Protein 2HH6 (pdb70)

Organism: Halalkalibacterium halodurans (strain ATCC BAA-125 / DSM 18197 / FERM 7344 / JCM 9153 / C-125) (NCBI:txid272558)

Foldseek 3Di:
DVVVVVVVVVLVVLVVVLVLLVPFPPQSVVVLVVVVVCVDQQDADDSVVVSVLSVVSSVQRVVCSVVVHHPCVRCPPPNVVSVCVSPPGDGVVVVVVVVCVVVPPD

Solvent-accessible surface area: 7828 Å² total

Nearest PDB structures (foldseek):
  2hh6-assembly1_A-2  TM=1.010E+00  e=3.503E-15  Halalkalibacterium halodurans
  2o3l-assembly2_B  TM=8.967E-01  e=8.763E-04  Bacillus cereus ATCC 10987
  2o4t-assembly1_A-2  TM=7.782E-01  e=5.033E-04  Halalkalibacterium halodurans

Radius of gyration: 16.72 Å; Cα contacts (8 Å, |Δi|>4): 58; chains: 1; bounding box: 20×38×53 Å

Secondary structure (DSSP, 8-state):
-TTT--HHHHHHHHHH--HHHHHS-HHHHHHHHHHHH---TTSB-SHHHHHHHHHHHHHHHHHHHHTT--HHHHH-S-HHHHHHH---S-B--HHHHHHHHHHTT-

B-factor: mean 34.87, std 9.1, range [16.04, 70.38]

InterPro domains:
  IPR008316 Uncharacterised conserved protein UCP029876 [PF06304] (10-109)
  IPR008316 Uncharacterised conserved protein UCP029876 [PIRSF029876] (3-111)

CATH classification: 1.10.1900.10

Sequence (106 aa):
SFIEKIGSLNNDKREWWKAEARAKALPKEYHHAYKKAIQKYWTSSGGPTDWQDTKRIFGGILDLFEEGAAEGKKVTDLTGEDVAAFCDELKDTKTWDKYRTKLNDSIGRD

Structure (mmCIF, N/CA/C/O backbone):
data_2HH6
#
_ent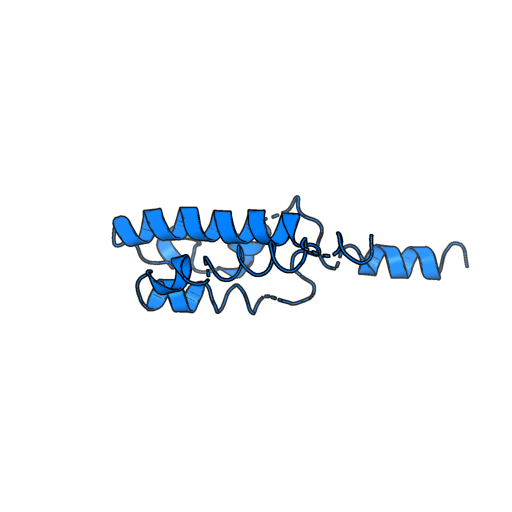ry.id   2HH6
#
_cell.length_a   93.540
_cell.length_b   93.540
_cell.length_c   115.320
_cell.angle_alpha   90.000
_cell.angle_beta   90.000
_cell.angle_gamma   120.000
#
_symmetry.space_group_name_H-M   'P 65 2 2'
#
loop_
_entity.id
_entity.type
_entity.pdbx_description
1 polymer 'BH3980 protein'
2 water water
#
loop_
_atom_site.group_PDB
_atom_site.id
_atom_site.type_symbol
_atom_site.label_atom_id
_atom_site.label_alt_id
_atom_site.label_comp_id
_atom_site.label_asym_id
_atom_site.label_entity_id
_atom_site.label_seq_id
_atom_site.pdbx_PDB_ins_code
_atom_site.Cartn_x
_atom_site.Cartn_y
_atom_site.Cartn_z
_atom_site.occupancy
_atom_site.B_iso_or_equiv
_atom_site.auth_seq_id
_atom_site.auth_comp_id
_atom_site.auth_asym_id
_atom_site.auth_atom_id
_atom_site.pdbx_PDB_model_num
ATOM 9 N N . SER A 1 3 ? 26.673 8.125 22.465 1.00 37.84 2 SER A N 1
ATOM 10 C CA . SER A 1 3 ? 26.609 9.409 21.762 1.00 38.27 2 SER A CA 1
ATOM 11 C C . SER A 1 3 ? 27.799 9.596 20.823 1.00 34.64 2 SER A C 1
ATOM 12 O O . SER A 1 3 ? 27.657 10.220 19.781 1.00 33.96 2 SER A O 1
ATOM 15 N N . PHE A 1 4 ? 28.965 9.073 21.203 1.00 30.77 3 PHE A N 1
ATOM 16 C CA . PHE A 1 4 ? 30.158 9.146 20.350 1.00 29.14 3 PHE A CA 1
ATOM 17 C C . PHE A 1 4 ? 29.875 8.557 18.960 1.00 25.73 3 PHE A C 1
ATOM 18 O O . PHE A 1 4 ? 30.150 9.177 17.940 1.00 28.28 3 PHE A O 1
ATOM 26 N N . ILE A 1 5 ? 29.296 7.364 18.953 1.00 23.64 4 ILE A N 1
ATOM 27 C CA . ILE A 1 5 ? 28.908 6.669 17.733 1.00 24.89 4 ILE A CA 1
ATOM 28 C C . ILE A 1 5 ? 27.699 7.316 17.078 1.00 24.18 4 ILE A C 1
ATOM 29 O O . ILE A 1 5 ? 27.683 7.507 15.875 1.00 22.06 4 ILE A O 1
ATOM 34 N N . GLU A 1 6 ? 26.688 7.665 17.861 1.00 25.67 5 GLU A N 1
ATOM 35 C CA . GLU A 1 6 ? 25.485 8.286 17.305 1.00 27.67 5 GLU A CA 1
ATOM 36 C C . GLU A 1 6 ? 25.811 9.595 16.584 1.00 27.81 5 GLU A C 1
ATOM 37 O O . GLU A 1 6 ? 25.246 9.883 15.531 1.00 24.48 5 GLU A O 1
ATOM 43 N N . LYS A 1 7 ? 26.726 10.378 17.153 1.00 29.21 6 LYS A N 1
ATOM 44 C CA . LYS A 1 7 ? 27.182 11.628 16.525 1.00 29.73 6 LYS A CA 1
ATOM 45 C C . LYS A 1 7 ? 27.910 11.366 15.222 1.00 26.49 6 LYS A C 1
ATOM 46 O O . LYS A 1 7 ? 27.729 12.086 14.241 1.00 26.66 6 LYS A O 1
ATOM 58 N N . ILE A 1 9 ? 27.494 8.772 13.204 1.00 20.14 8 ILE A N 1
ATOM 59 C CA . ILE A 1 9 ? 26.470 8.321 12.258 1.00 21.76 8 ILE A CA 1
ATOM 60 C C . ILE A 1 9 ? 25.608 9.487 11.776 1.00 21.92 8 ILE A C 1
ATOM 61 O O . ILE A 1 9 ? 25.251 9.564 10.611 1.00 25.20 8 ILE A O 1
ATOM 66 N N . GLY A 1 10 ? 25.260 10.388 12.678 1.00 24.16 9 GLY A N 1
ATOM 67 C CA . GLY A 1 10 ? 24.529 11.590 12.304 1.00 24.44 9 GLY A CA 1
ATOM 68 C C . GLY A 1 10 ? 25.313 12.394 11.290 1.00 25.43 9 GLY A C 1
ATOM 69 O O . GLY A 1 10 ? 24.755 12.896 10.326 1.00 27.78 9 GLY A O 1
ATOM 70 N N . SER A 1 11 ? 26.619 12.505 11.496 1.00 26.01 10 SER A N 1
ATOM 71 C CA . SER A 1 11 ? 27.488 13.177 10.541 1.00 27.44 10 SER A CA 1
ATOM 72 C C . SER A 1 11 ? 27.554 12.463 9.171 1.00 26.77 10 SER A C 1
ATOM 73 O O . SER A 1 11 ? 27.494 13.104 8.116 1.00 27.78 10 SER A O 1
ATOM 76 N N . LEU A 1 12 ? 27.682 11.143 9.174 1.00 26.75 11 LEU A N 1
ATOM 77 C CA . LEU A 1 12 ? 27.597 10.380 7.931 1.00 26.63 11 LEU A CA 1
ATOM 78 C C . LEU A 1 12 ? 26.304 10.691 7.184 1.00 27.21 11 LEU A C 1
ATOM 79 O O . LEU A 1 12 ? 26.328 10.982 5.988 1.00 28.38 11 LEU A O 1
ATOM 84 N N . ASN A 1 13 ? 25.187 10.653 7.897 1.00 27.97 12 ASN A N 1
ATOM 85 C CA A ASN A 1 13 ? 23.875 10.929 7.307 0.50 29.17 12 ASN A CA 1
ATOM 86 C CA B ASN A 1 13 ? 23.881 10.934 7.298 0.50 29.79 12 ASN A CA 1
ATOM 87 C C . ASN A 1 13 ? 23.758 12.351 6.784 1.00 30.11 12 ASN A C 1
ATOM 88 O O . ASN A 1 13 ? 23.196 12.579 5.734 1.00 30.33 12 ASN A O 1
ATOM 97 N N . ASP A 1 14 ? 24.275 13.305 7.542 1.00 31.27 13 ASP A N 1
ATOM 98 C CA . ASP A 1 14 ? 24.210 14.695 7.132 1.00 29.74 13 ASP A CA 1
ATOM 99 C C . ASP A 1 14 ? 25.016 14.910 5.875 1.00 28.03 13 ASP A C 1
ATOM 100 O O . ASP A 1 14 ? 24.571 15.584 4.979 1.00 28.07 13 ASP A O 1
ATOM 105 N N . LYS A 1 15 ? 26.210 14.326 5.816 1.00 29.36 14 LYS A N 1
ATOM 106 C CA . LYS A 1 15 ? 27.102 14.509 4.690 1.00 30.05 14 LYS A CA 1
ATOM 107 C C . LYS A 1 15 ? 26.561 13.834 3.441 1.00 30.55 14 LYS A C 1
ATOM 108 O O . LYS A 1 15 ? 26.791 14.303 2.337 1.00 29.72 14 LYS A O 1
ATOM 113 N N . ARG A 1 16 ? 25.816 12.751 3.628 1.00 30.09 15 ARG A N 1
ATOM 114 C CA . ARG A 1 16 ? 25.173 12.054 2.533 1.00 34.40 15 ARG A CA 1
ATOM 115 C C . ARG A 1 16 ? 24.041 12.908 1.944 1.00 32.74 15 ARG A C 1
ATOM 116 O O . ARG A 1 16 ? 23.894 13.023 0.724 1.00 32.37 15 ARG A O 1
ATOM 124 N N . GLU A 1 17 ? 23.256 13.529 2.812 1.00 31.62 16 GLU A N 1
ATOM 125 C CA . GLU A 1 17 ? 22.197 14.440 2.372 1.00 33.01 16 GLU A CA 1
ATOM 126 C C . GLU A 1 17 ? 22.774 15.653 1.643 1.00 30.91 16 GLU A C 1
ATOM 127 O O . GLU A 1 17 ? 22.241 16.062 0.618 1.00 31.95 16 GLU A O 1
ATOM 133 N N . TRP A 1 18 ? 23.860 16.210 2.170 1.00 30.63 17 TRP A N 1
ATOM 134 C CA A TRP A 1 18 ? 24.616 17.297 1.535 0.50 30.96 17 TRP A CA 1
ATOM 135 C CA B TRP A 1 18 ? 24.517 17.320 1.501 0.50 30.79 17 TRP A CA 1
ATOM 136 C C . TRP A 1 18 ? 25.051 16.920 0.124 1.00 30.46 17 TRP A C 1
ATOM 137 O O . TRP A 1 18 ? 24.870 17.667 -0.812 1.00 29.87 17 TRP A O 1
ATOM 158 N N . LYS A 1 19 ? 25.682 15.750 -0.001 1.00 29.42 18 LYS A N 1
ATOM 159 C CA . LYS A 1 19 ? 26.131 15.232 -1.296 1.00 29.14 18 LYS A CA 1
ATOM 160 C C . LYS A 1 19 ? 24.996 15.180 -2.325 1.00 29.62 18 LYS A C 1
ATOM 161 O O . LYS A 1 19 ? 25.149 15.597 -3.489 1.00 31.02 18 LYS A O 1
ATOM 167 N N . ALA A 1 20 ? 23.856 14.666 -1.897 1.00 29.31 19 ALA A N 1
ATOM 168 C CA . ALA A 1 20 ? 22.692 14.563 -2.741 1.00 28.87 19 ALA A CA 1
ATOM 169 C C . ALA A 1 20 ? 22.192 15.946 -3.155 1.00 30.31 19 ALA A C 1
ATOM 170 O O . ALA A 1 20 ? 21.756 16.128 -4.274 1.00 30.10 19 ALA A O 1
ATOM 180 N N . GLU A 1 22 ? 24.065 18.677 -3.314 1.00 30.06 21 GLU A N 1
ATOM 181 C CA . GLU A 1 22 ? 25.053 19.164 -4.249 1.00 28.76 21 GLU A CA 1
ATOM 182 C C . GLU A 1 22 ? 24.797 18.637 -5.664 1.00 30.37 21 GLU A C 1
ATOM 183 O O . GLU A 1 22 ? 25.004 19.363 -6.637 1.00 31.04 21 GLU A O 1
ATOM 189 N N . ALA 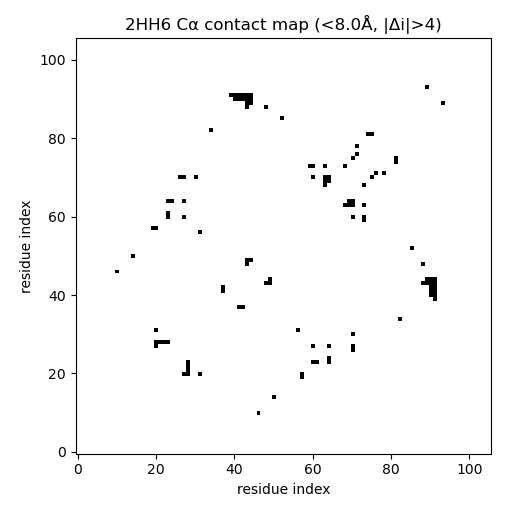A 1 23 ? 24.339 17.389 -5.766 1.00 29.72 22 ALA A N 1
ATOM 190 C CA . ALA A 1 23 ? 24.058 16.762 -7.041 1.00 30.18 22 ALA A CA 1
ATOM 191 C C . ALA A 1 23 ? 22.822 17.378 -7.671 1.00 27.91 22 ALA A C 1
ATOM 192 O O . ALA A 1 23 ? 22.795 17.599 -8.854 1.00 27.41 22 ALA A O 1
ATOM 194 N N . ARG A 1 24 ? 21.794 17.649 -6.874 1.00 28.32 23 ARG A N 1
ATOM 195 C CA . ARG A 1 24 ? 20.611 18.341 -7.381 1.00 27.22 23 ARG A CA 1
ATOM 196 C C . ARG A 1 24 ? 20.965 19.675 -8.026 1.00 27.19 23 ARG A C 1
ATOM 197 O O . ARG A 1 24 ? 20.424 20.032 -9.066 1.00 28.99 23 ARG A O 1
ATOM 205 N N . ALA A 1 25 ? 21.864 20.409 -7.390 1.00 27.34 24 ALA A N 1
ATOM 206 C CA . ALA A 1 25 ? 22.292 21.708 -7.896 1.00 26.44 24 ALA A CA 1
ATOM 207 C C . ALA A 1 25 ? 23.118 21.574 -9.146 1.00 28.75 24 ALA A C 1
ATOM 208 O O . ALA A 1 25 ? 23.001 22.394 -10.046 1.00 29.24 24 ALA A O 1
ATOM 210 N N . LYS A 1 26 ? 23.973 20.545 -9.200 1.00 30.08 25 LYS A N 1
ATOM 211 C CA . LYS A 1 26 ? 24.823 20.298 -10.361 1.00 29.15 25 LYS A CA 1
ATOM 212 C C . LYS A 1 26 ? 23.996 19.889 -11.593 1.00 27.94 25 LYS A C 1
ATOM 213 O O . LYS A 1 26 ? 24.379 20.180 -12.732 1.00 25.57 25 LYS A O 1
ATOM 219 N N . ALA A 1 27 ? 22.861 19.226 -11.360 1.00 26.69 26 ALA A N 1
ATOM 220 C CA . ALA A 1 27 ? 21.976 18.828 -12.432 1.00 25.64 26 ALA A CA 1
ATOM 221 C C . ALA A 1 27 ? 21.290 20.020 -13.094 1.00 25.38 26 ALA A C 1
ATOM 222 O O . ALA A 1 27 ? 20.854 19.912 -14.222 1.00 26.54 26 ALA A O 1
ATOM 224 N N . LEU A 1 28 ? 21.219 21.151 -12.399 1.00 26.71 27 LEU A N 1
ATOM 225 C CA . LEU A 1 28 ? 20.592 22.344 -12.929 1.00 25.21 27 LEU A CA 1
ATOM 226 C C . LEU A 1 28 ? 21.424 22.974 -14.059 1.00 24.91 27 LEU A C 1
ATOM 227 O O . LEU A 1 28 ? 22.600 22.648 -14.223 1.00 26.22 27 LEU A O 1
ATOM 232 N N . PRO A 1 29 ? 20.810 23.860 -14.856 1.00 23.29 28 PRO A N 1
ATOM 233 C CA . PRO A 1 29 ? 21.641 24.561 -15.839 1.00 25.63 28 PRO A CA 1
ATOM 234 C C . PRO A 1 29 ? 22.737 25.395 -15.147 1.00 25.09 28 PRO A C 1
ATOM 235 O O . PRO A 1 29 ? 22.629 25.689 -13.969 1.00 25.29 28 PRO A O 1
ATOM 239 N N . LYS A 1 30 ? 23.760 25.772 -15.901 1.00 27.00 29 LYS A N 1
ATOM 240 C CA . LYS A 1 30 ? 24.935 26.500 -15.409 1.00 29.32 29 LYS A CA 1
ATOM 241 C C . LYS A 1 30 ? 24.586 27.696 -14.550 1.00 31.56 29 LYS A C 1
ATOM 242 O O . LYS A 1 30 ? 25.160 27.880 -13.469 1.00 32.84 29 LYS A O 1
ATOM 246 N N . GLU A 1 31 ? 23.638 28.497 -15.017 1.00 30.39 30 GLU A N 1
ATOM 247 C CA . GLU A 1 31 ? 23.308 29.758 -14.364 1.00 31.31 30 GLU A CA 1
ATOM 248 C C . GLU A 1 31 ? 22.676 29.512 -12.998 1.00 29.14 30 GLU A C 1
ATOM 249 O O . GLU A 1 31 ? 22.914 30.249 -12.061 1.00 31.65 30 GLU A O 1
ATOM 255 N N . TYR A 1 32 ? 21.859 28.470 -12.920 1.00 28.25 31 TYR A N 1
ATOM 256 C CA . TYR A 1 32 ? 21.196 28.052 -11.701 1.00 27.32 31 TYR A CA 1
ATOM 257 C C . TYR A 1 32 ? 22.190 27.452 -10.710 1.00 25.15 31 TYR A C 1
ATOM 258 O O . TYR A 1 32 ? 22.145 27.751 -9.543 1.00 27.97 31 TYR A O 1
ATOM 267 N N . HIS A 1 33 ? 23.075 26.589 -11.198 1.00 27.66 32 HIS A N 1
ATOM 268 C CA . HIS A 1 33 ? 24.137 26.028 -10.379 1.00 27.43 32 HIS A CA 1
ATOM 269 C C . HIS A 1 33 ? 25.051 27.126 -9.833 1.00 27.29 32 HIS A C 1
ATOM 270 O O . HIS A 1 33 ? 25.440 27.095 -8.681 1.00 28.56 32 HIS A O 1
ATOM 277 N N . HIS A 1 34 ? 25.382 28.090 -10.671 1.00 29.39 33 HIS A N 1
ATOM 278 C CA . HIS A 1 34 ? 26.196 29.223 -10.263 1.00 28.72 33 HIS A CA 1
ATOM 279 C C . HIS A 1 34 ? 25.451 30.037 -9.214 1.00 26.45 33 HIS A C 1
ATOM 280 O O . HIS A 1 34 ? 26.003 30.372 -8.177 1.00 31.55 33 HIS A O 1
ATOM 287 N N . ALA A 1 35 ? 24.178 30.311 -9.445 1.00 27.90 34 ALA A N 1
ATOM 288 C CA . ALA A 1 35 ? 23.390 31.057 -8.477 1.00 27.45 34 ALA A CA 1
ATOM 289 C C . ALA A 1 35 ? 23.309 30.357 -7.109 1.00 28.64 34 ALA A C 1
ATOM 290 O O . ALA A 1 35 ? 23.390 31.006 -6.067 1.00 28.55 34 ALA A O 1
ATOM 292 N N . TYR A 1 36 ? 23.179 29.034 -7.119 1.00 27.01 35 TYR A N 1
ATOM 293 C CA . TYR A 1 36 ? 23.086 28.247 -5.900 1.00 27.24 35 TYR A CA 1
ATOM 294 C C . TYR A 1 36 ? 24.390 28.353 -5.091 1.00 28.33 35 TYR A C 1
ATOM 295 O O . TYR A 1 36 ? 24.376 28.564 -3.890 1.00 28.52 35 TYR A O 1
ATOM 304 N N . LYS A 1 37 ? 25.505 28.210 -5.788 1.00 28.10 36 LYS A N 1
ATOM 305 C CA A LYS A 1 37 ? 26.819 28.358 -5.178 0.50 29.74 36 LYS A CA 1
ATOM 306 C CA B LYS A 1 37 ? 26.826 28.365 -5.187 0.50 29.02 36 LYS A CA 1
ATOM 307 C C . LYS A 1 37 ? 27.026 29.781 -4.643 1.00 29.76 36 LYS A C 1
ATOM 308 O O . LYS A 1 37 ? 27.602 29.960 -3.590 1.00 31.05 36 LYS A O 1
ATOM 315 N N . ALA A 1 38 ? 26.527 30.787 -5.361 1.00 30.20 37 ALA A N 1
ATOM 316 C CA . ALA A 1 38 ? 26.624 32.174 -4.893 1.00 29.32 37 ALA A CA 1
ATOM 317 C C . ALA A 1 38 ? 25.813 32.380 -3.606 1.00 28.84 37 ALA A C 1
ATOM 318 O O . ALA A 1 38 ? 26.263 33.048 -2.682 1.00 27.20 37 ALA A O 1
ATOM 320 N N . ILE A 1 39 ? 24.617 31.803 -3.562 1.00 27.40 38 ILE A N 1
ATOM 321 C CA . ILE A 1 39 ? 23.773 31.866 -2.381 1.00 26.72 38 ILE A CA 1
ATOM 322 C C . ILE A 1 39 ? 24.401 31.098 -1.210 1.00 27.94 38 ILE A C 1
ATOM 323 O O . ILE A 1 39 ? 24.269 31.517 -0.080 1.00 27.39 38 ILE A O 1
ATOM 328 N N . GLN A 1 40 ? 25.056 29.969 -1.479 1.00 29.51 39 GLN A N 1
ATOM 329 C CA . GLN A 1 40 ? 25.760 29.227 -0.443 1.00 31.35 39 GLN A CA 1
ATOM 330 C C . GLN A 1 40 ? 26.808 30.119 0.202 1.00 32.11 39 GLN A C 1
ATOM 331 O O . GLN A 1 40 ? 26.859 30.227 1.401 1.00 31.14 39 GLN A O 1
ATOM 337 N N . LYS A 1 41 ? 27.635 30.778 -0.606 1.00 32.90 40 LYS A N 1
ATOM 338 C CA . LYS A 1 41 ? 28.668 31.659 -0.062 1.00 34.36 40 LYS A CA 1
ATOM 339 C C . LYS A 1 41 ? 28.028 32.725 0.824 1.00 30.23 40 LYS A C 1
ATOM 340 O O . LYS A 1 41 ? 28.506 32.992 1.914 1.00 29.54 40 LYS A O 1
ATOM 345 N N . TYR A 1 42 ? 26.932 33.307 0.353 1.00 28.66 41 TYR A N 1
ATOM 346 C CA . TYR A 1 42 ? 26.224 34.346 1.089 1.00 28.28 41 TYR A CA 1
ATOM 347 C C . TYR A 1 42 ? 25.701 33.812 2.421 1.00 28.48 41 TYR A C 1
ATOM 348 O O . TYR A 1 42 ? 25.860 34.449 3.436 1.00 29.57 41 TYR A O 1
ATOM 365 N N . TRP A 1 44 ? 26.927 31.222 4.027 1.00 38.67 43 TRP A N 1
ATOM 366 C CA . TRP A 1 44 ? 28.001 30.740 4.918 1.00 42.74 43 TRP A CA 1
ATOM 367 C C . TRP A 1 44 ? 28.631 31.924 5.622 1.00 44.64 43 TRP A C 1
ATOM 368 O O . TRP A 1 44 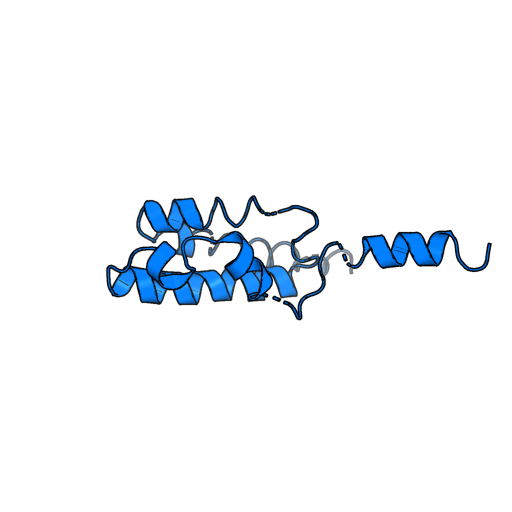? 29.830 31.961 5.878 1.00 49.73 43 TRP A O 1
ATOM 379 N N . THR A 1 45 ? 27.806 32.905 5.927 1.00 43.07 44 THR A N 1
ATOM 380 C CA . THR A 1 45 ? 28.221 34.042 6.679 1.00 41.75 44 THR A CA 1
ATOM 381 C C . THR A 1 45 ? 27.277 34.091 7.867 1.00 43.44 44 THR A C 1
ATOM 382 O O . THR A 1 45 ? 26.553 33.129 8.166 1.00 44.72 44 THR A O 1
ATOM 386 N N . SER A 1 46 ? 27.257 35.230 8.529 1.00 44.62 45 SER A N 1
ATOM 387 C CA A SER A 1 46 ? 26.496 35.335 9.755 0.50 44.88 45 SER A CA 1
ATOM 388 C CA B SER A 1 46 ? 26.496 35.401 9.748 0.50 44.96 45 SER A CA 1
ATOM 389 C C . SER A 1 46 ? 25.002 35.531 9.485 1.00 44.24 45 SER A C 1
ATOM 390 O O . SER A 1 46 ? 24.179 35.367 10.386 1.00 46.77 45 SER A O 1
ATOM 395 N N . GLY A 1 47 ? 24.653 35.851 8.251 1.00 42.47 46 GLY A N 1
ATOM 396 C CA . GLY A 1 47 ? 23.252 35.923 7.862 1.00 41.75 46 GLY A CA 1
ATOM 397 C C . GLY A 1 47 ? 22.631 34.564 7.570 1.00 39.49 46 GLY A C 1
ATOM 398 O O . GLY A 1 47 ? 21.451 34.496 7.215 1.00 38.42 46 GLY A O 1
ATOM 399 N N . GLY A 1 48 ? 23.411 33.490 7.748 1.00 37.96 47 GLY A N 1
ATOM 400 C CA . GLY A 1 48 ? 22.991 32.141 7.379 1.00 35.98 47 GLY A CA 1
ATOM 401 C C . GLY A 1 48 ? 22.493 31.278 8.525 1.00 34.09 47 GLY A C 1
ATOM 402 O O . GLY A 1 48 ? 22.581 31.672 9.676 1.00 34.90 47 GLY A O 1
ATOM 403 N N . PRO A 1 49 ? 21.941 30.092 8.202 1.00 32.10 48 PRO A N 1
ATOM 404 C CA . PRO A 1 49 ? 21.403 29.171 9.200 1.00 30.92 48 PRO A CA 1
ATOM 405 C C . PRO A 1 49 ? 22.465 28.537 10.089 1.00 31.55 48 PRO A C 1
ATOM 406 O O . PRO A 1 49 ? 23.638 28.543 9.756 1.00 31.11 48 PRO A O 1
ATOM 410 N N . THR A 1 50 ? 22.047 28.020 11.239 1.00 33.51 49 THR A N 1
ATOM 411 C CA . THR A 1 50 ? 22.998 27.694 12.294 1.00 33.84 49 THR A CA 1
ATOM 412 C C . THR A 1 50 ? 23.080 26.214 12.599 1.00 33.41 49 THR A C 1
ATOM 413 O O . THR A 1 50 ? 23.917 25.801 13.381 1.00 33.57 49 THR A O 1
ATOM 417 N N . ASP A 1 51 ? 22.218 25.406 11.995 1.00 34.54 50 ASP A N 1
ATOM 418 C CA . ASP A 1 51 ? 22.295 23.973 12.214 1.00 33.66 50 ASP A CA 1
ATOM 419 C C . ASP A 1 51 ? 21.927 23.244 10.936 1.00 33.18 50 ASP A C 1
ATOM 420 O O . ASP A 1 51 ? 21.507 23.861 9.973 1.00 34.79 50 ASP A O 1
ATOM 425 N N . TRP A 1 52 ? 22.140 21.941 10.920 1.00 31.41 51 TRP A N 1
ATOM 426 C CA . TRP A 1 52 ? 21.918 21.161 9.736 1.00 33.81 51 TRP A CA 1
ATOM 427 C C . TRP A 1 52 ? 20.440 21.101 9.344 1.00 33.86 51 TRP A C 1
ATOM 428 O O . TRP A 1 52 ? 20.111 21.174 8.164 1.00 32.14 51 TRP A O 1
ATOM 439 N N . GLN A 1 53 ? 19.563 20.964 10.334 1.00 32.73 52 GLN A N 1
ATOM 440 C CA . GLN A 1 53 ? 18.127 20.901 10.105 1.00 32.65 52 GLN A CA 1
ATOM 441 C C . GLN A 1 53 ? 17.646 22.110 9.306 1.00 29.75 52 GLN A C 1
ATOM 442 O O . GLN A 1 53 ? 16.883 21.974 8.363 1.00 32.74 52 GLN A O 1
ATOM 448 N N . ASP A 1 54 ? 18.099 23.300 9.679 1.00 29.94 53 ASP A N 1
ATOM 449 C CA . ASP A 1 54 ? 17.649 24.519 9.033 1.00 28.42 53 ASP A CA 1
ATOM 450 C C . ASP A 1 54 ? 18.327 24.721 7.689 1.00 28.16 53 ASP A C 1
ATOM 451 O O . ASP A 1 54 ? 17.718 25.219 6.771 1.00 31.16 53 ASP A O 1
ATOM 456 N N . THR A 1 55 ? 19.608 24.389 7.603 1.00 28.55 54 THR A N 1
ATOM 457 C CA . THR A 1 55 ? 20.337 24.379 6.336 1.00 26.97 54 THR A CA 1
ATOM 458 C C . THR A 1 55 ? 19.662 23.475 5.302 1.00 28.35 54 THR A C 1
ATOM 459 O O . THR A 1 55 ? 19.454 23.865 4.151 1.00 30.04 54 THR A O 1
ATOM 463 N N . LYS A 1 56 ? 19.312 22.267 5.721 1.00 27.41 55 LYS A N 1
ATOM 464 C CA . LYS A 1 56 ? 18.592 21.314 4.878 1.00 29.50 55 LYS A CA 1
ATOM 465 C C . LYS A 1 56 ? 17.263 21.887 4.392 1.00 30.66 55 LYS A C 1
ATOM 466 O O . LYS A 1 56 ? 16.934 21.789 3.216 1.00 29.28 55 LYS A O 1
ATOM 472 N N . ARG A 1 57 ? 16.497 22.485 5.298 1.00 31.38 56 ARG A N 1
ATOM 473 C CA . ARG A 1 57 ? 15.196 23.059 4.939 1.00 33.71 56 ARG A CA 1
ATOM 474 C C . ARG A 1 57 ? 15.326 24.210 3.932 1.00 30.56 56 ARG A C 1
ATOM 475 O O . ARG A 1 57 ? 14.580 24.298 2.970 1.00 29.52 56 ARG A O 1
ATOM 483 N N . ILE A 1 58 ? 16.292 25.080 4.170 1.00 30.77 57 ILE A N 1
ATOM 484 C CA . ILE A 1 58 ? 16.472 26.309 3.389 1.00 28.94 57 ILE A CA 1
ATOM 485 C C . ILE A 1 58 ? 16.979 26.010 1.985 1.00 29.66 57 ILE A C 1
ATOM 486 O O . ILE A 1 58 ? 16.411 26.478 1.003 1.00 30.46 57 ILE A O 1
ATOM 491 N N . PHE A 1 59 ? 18.044 25.227 1.901 1.00 29.77 58 PHE A N 1
ATOM 492 C CA . PHE A 1 59 ? 18.643 24.877 0.623 1.00 29.92 58 PHE A CA 1
ATOM 493 C C . PHE A 1 59 ? 17.813 23.881 -0.170 1.00 30.56 58 PHE A C 1
ATOM 494 O O . PHE A 1 59 ? 17.721 23.998 -1.382 1.00 33.81 58 PHE A O 1
ATOM 502 N N . GLY A 1 60 ? 17.163 22.942 0.506 1.00 28.09 59 GLY A N 1
ATOM 503 C CA . GLY A 1 60 ? 16.176 22.095 -0.144 1.00 27.82 59 GLY A CA 1
ATOM 504 C C . GLY A 1 60 ? 15.030 22.889 -0.760 1.00 27.15 59 GLY A C 1
ATOM 505 O O . GLY A 1 60 ? 14.562 22.578 -1.843 1.00 27.65 59 GLY A O 1
ATOM 506 N N . GLY A 1 61 ? 14.555 23.917 -0.065 1.00 29.10 60 GLY A N 1
ATOM 507 C CA . GLY A 1 61 ? 13.567 24.821 -0.650 1.00 27.32 60 GLY A CA 1
ATOM 508 C C . GLY A 1 61 ? 14.092 25.599 -1.852 1.00 26.79 60 GLY A C 1
ATOM 509 O O . GLY A 1 61 ? 13.405 25.770 -2.852 1.00 29.54 60 GLY A O 1
ATOM 510 N N . ILE A 1 62 ? 15.310 26.104 -1.760 1.00 26.16 61 ILE A N 1
ATOM 511 C CA . ILE A 1 62 ? 15.914 26.762 -2.909 1.00 26.63 61 ILE A CA 1
ATOM 512 C C . ILE A 1 62 ? 15.974 25.789 -4.091 1.00 27.90 61 ILE A C 1
ATOM 513 O O . ILE A 1 62 ? 15.664 26.148 -5.225 1.00 28.92 61 ILE A O 1
ATOM 518 N N . LEU A 1 63 ? 16.336 24.545 -3.824 1.00 29.47 62 LEU A N 1
ATOM 519 C CA . LEU A 1 63 ? 16.434 23.564 -4.885 1.00 29.10 62 LEU A CA 1
ATOM 520 C C . LEU A 1 63 ? 15.061 23.282 -5.513 1.00 28.65 62 LEU A C 1
ATOM 521 O O . LEU A 1 63 ? 14.959 23.213 -6.715 1.00 28.05 62 LEU A O 1
ATOM 526 N N . ASP A 1 64 ? 14.019 23.132 -4.702 1.00 27.47 63 ASP A N 1
ATOM 527 C CA . ASP A 1 64 ? 12.674 22.913 -5.213 1.00 27.66 63 ASP A CA 1
ATOM 528 C C . ASP A 1 64 ? 12.261 24.047 -6.163 1.00 28.89 63 ASP A C 1
ATOM 529 O O . ASP A 1 64 ? 11.749 23.802 -7.246 1.00 30.85 63 ASP A O 1
ATOM 534 N N . LEU A 1 65 ? 12.483 25.280 -5.736 1.00 27.48 64 LEU A N 1
ATOM 535 C CA . LEU A 1 65 ? 12.167 26.448 -6.540 1.00 27.03 64 LEU A CA 1
ATOM 536 C C . LEU A 1 65 ? 12.968 26.458 -7.837 1.00 28.49 64 LEU A C 1
ATOM 537 O O . LEU A 1 65 ? 12.417 26.675 -8.908 1.00 30.76 64 LEU A O 1
ATOM 542 N N . PHE A 1 66 ? 14.271 26.205 -7.729 1.00 29.00 65 PHE A N 1
ATOM 543 C CA . PHE A 1 66 ? 15.159 26.231 -8.874 1.00 25.74 65 PHE A CA 1
ATOM 544 C C . PHE A 1 66 ? 14.805 25.145 -9.898 1.00 27.82 65 PHE A C 1
ATOM 545 O O . PHE A 1 66 ? 14.867 25.388 -11.082 1.00 27.91 65 PHE A O 1
ATOM 553 N N . GLU A 1 67 ? 14.398 23.967 -9.434 1.00 30.24 66 GLU A N 1
ATOM 554 C CA . GLU A 1 67 ? 14.036 22.862 -10.318 1.00 28.99 66 GLU A CA 1
ATOM 555 C C . GLU A 1 67 ? 12.770 23.182 -11.104 1.00 32.10 66 GLU A C 1
ATOM 556 O O . GLU A 1 67 ? 12.691 22.915 -12.279 1.00 35.52 66 GLU A O 1
ATOM 562 N N . GLU A 1 68 ? 11.802 23.801 -10.464 1.00 32.31 67 GLU A N 1
ATOM 563 C CA . GLU A 1 68 ? 10.621 24.232 -11.159 1.00 34.05 67 GLU A CA 1
ATOM 564 C C . GLU A 1 68 ? 10.946 25.305 -12.206 1.00 33.35 67 GLU A C 1
ATOM 565 O O . GLU A 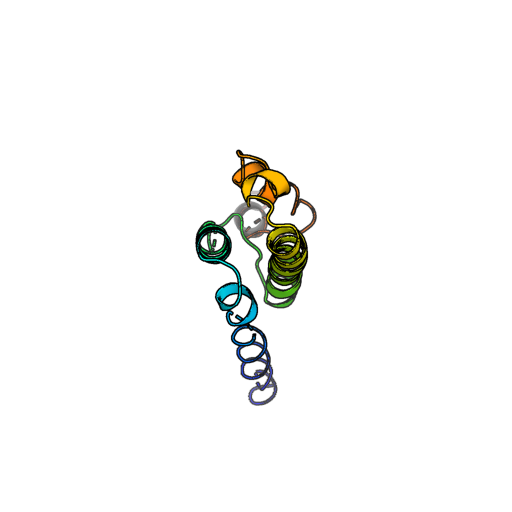1 68 ? 10.527 25.196 -13.342 1.00 33.80 67 GLU A O 1
ATOM 571 N N . GLY A 1 69 ? 11.731 26.302 -11.829 1.00 30.21 68 GLY A N 1
ATOM 572 C CA . GLY A 1 69 ? 12.104 27.371 -12.739 1.00 30.33 68 GLY A CA 1
ATOM 573 C C . GLY A 1 69 ? 12.945 26.936 -13.922 1.00 31.03 68 GLY A C 1
ATOM 574 O O . GLY A 1 69 ? 12.692 27.348 -15.047 1.00 33.99 68 GLY A O 1
ATOM 575 N N . ALA A 1 70 ? 13.946 26.103 -13.675 1.00 32.10 69 ALA A N 1
ATOM 576 C CA . ALA A 1 70 ? 14.774 25.549 -14.740 1.00 31.05 69 ALA A CA 1
ATOM 577 C C . ALA A 1 70 ? 13.974 24.714 -15.730 1.00 32.71 69 ALA A C 1
ATOM 578 O O . ALA A 1 70 ? 14.274 24.703 -16.918 1.00 34.43 69 ALA A O 1
ATOM 580 N N . ALA A 1 71 ? 12.974 24.011 -15.227 1.00 35.73 70 ALA A N 1
ATOM 581 C CA . ALA A 1 71 ? 12.087 23.206 -16.041 1.00 34.77 70 ALA A CA 1
ATOM 582 C C . ALA A 1 71 ? 11.209 24.065 -16.946 1.00 38.17 70 ALA A C 1
ATOM 583 O O . ALA A 1 71 ? 10.817 23.625 -18.030 1.00 40.42 70 ALA A O 1
ATOM 585 N N . GLU A 1 72 ? 10.919 25.292 -16.525 1.00 37.81 71 GLU A N 1
ATOM 586 C CA . GLU A 1 72 ? 10.172 26.224 -17.357 1.00 36.16 71 GLU A CA 1
ATOM 587 C C . GLU A 1 72 ? 11.046 27.152 -18.187 1.00 37.00 71 GLU A C 1
ATOM 588 O O . GLU A 1 72 ? 10.533 28.043 -18.857 1.00 41.70 71 GLU A O 1
ATOM 594 N N . GLY A 1 73 ? 12.352 26.944 -18.156 1.00 36.19 72 GLY A N 1
ATOM 595 C CA . GLY A 1 73 ? 13.275 27.775 -18.899 1.00 35.31 72 GLY A CA 1
ATOM 596 C C . GLY A 1 73 ? 13.326 29.198 -18.398 1.00 34.12 72 GLY A C 1
ATOM 597 O O . GLY A 1 73 ? 13.733 30.097 -19.139 1.00 36.96 72 GLY A O 1
ATOM 598 N N . LYS A 1 74 ? 12.904 29.407 -17.150 1.00 31.53 73 LYS A N 1
ATOM 599 C CA . LYS A 1 74 ? 12.898 30.719 -16.544 1.00 31.31 73 LYS A CA 1
ATOM 600 C C . LYS A 1 74 ? 14.329 31.080 -16.193 1.00 31.32 73 LYS A C 1
ATOM 601 O O . LYS A 1 74 ? 15.166 30.203 -15.969 1.00 30.94 73 LYS A O 1
ATOM 607 N N . LYS A 1 75 ? 14.607 32.373 -16.135 1.00 29.73 74 LYS A N 1
ATOM 608 C CA . LYS A 1 75 ? 15.848 32.847 -15.543 1.00 31.32 74 LYS A CA 1
ATOM 609 C C . LYS A 1 75 ? 15.780 32.771 -14.021 1.00 30.09 74 LYS A C 1
ATOM 610 O O . LYS A 1 75 ? 14.710 32.902 -13.435 1.00 29.84 74 LYS A O 1
ATOM 616 N N . VAL A 1 76 ? 16.937 32.592 -13.387 1.00 30.67 75 VAL A N 1
ATOM 617 C CA . VAL A 1 76 ? 17.039 32.582 -11.940 1.00 29.42 75 VAL A CA 1
ATOM 618 C C . VAL A 1 76 ? 16.410 33.824 -11.333 1.00 29.34 75 VAL A C 1
ATOM 619 O O . VAL A 1 76 ? 15.637 33.737 -10.379 1.00 29.57 75 VAL A O 1
ATOM 623 N N . THR A 1 77 ? 16.730 34.979 -11.896 1.00 27.62 76 THR A N 1
ATOM 624 C CA . THR A 1 77 ? 16.262 36.236 -11.349 1.00 28.93 76 THR A CA 1
ATOM 625 C C . THR A 1 77 ? 14.788 36.495 -11.644 1.00 29.80 76 THR A C 1
ATOM 626 O O . THR A 1 77 ? 14.202 37.386 -11.045 1.00 30.24 76 THR A O 1
ATOM 630 N N . ASP A 1 78 ? 14.184 35.720 -12.547 1.00 28.62 77 ASP A N 1
ATOM 631 C CA . ASP A 1 78 ? 12.729 35.721 -12.674 1.00 29.27 77 ASP A CA 1
ATOM 632 C C . ASP A 1 78 ? 12.063 35.122 -11.432 1.00 29.10 77 ASP A C 1
ATOM 633 O O . ASP A 1 78 ? 10.946 35.472 -11.105 1.00 31.60 77 ASP A O 1
ATOM 638 N N . LEU A 1 79 ? 12.741 34.191 -10.772 1.00 31.46 78 LEU A N 1
ATOM 639 C CA . LEU A 1 79 ? 12.229 33.546 -9.561 1.00 31.34 78 LEU A CA 1
ATOM 640 C C . LEU A 1 79 ? 12.488 34.372 -8.315 1.00 34.08 78 LEU A C 1
ATOM 641 O O . LEU A 1 79 ? 11.593 34.590 -7.493 1.00 37.29 78 LEU A O 1
ATOM 646 N N . THR A 1 80 ? 13.735 34.809 -8.168 1.00 33.09 79 THR A N 1
ATOM 647 C CA . THR A 1 80 ? 14.197 35.419 -6.944 1.00 31.77 79 THR A CA 1
ATOM 648 C C . THR A 1 80 ? 14.067 36.923 -6.969 1.00 31.64 79 THR A C 1
ATOM 649 O O . THR A 1 80 ? 14.090 37.550 -5.917 1.00 31.20 79 THR A O 1
ATOM 653 N N . GLY A 1 81 ? 13.963 37.493 -8.167 1.00 29.91 80 GLY A N 1
ATOM 654 C CA . GLY A 1 81 ? 14.146 38.924 -8.369 1.00 28.95 80 GLY A CA 1
ATOM 655 C C . GLY A 1 81 ? 15.626 39.216 -8.541 1.00 28.75 80 GLY A C 1
ATOM 656 O O . GLY A 1 81 ? 16.470 38.392 -8.212 1.00 27.34 80 GLY A O 1
ATOM 657 N N . GLU A 1 82 ?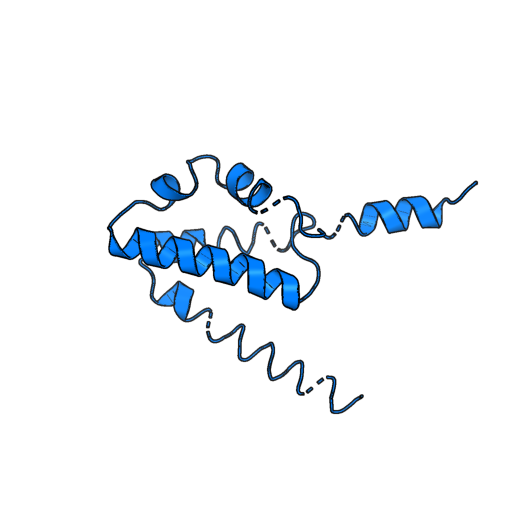 15.951 40.389 -9.062 1.00 30.05 81 GLU A N 1
ATOM 658 C CA . GLU A 1 82 ? 17.347 40.750 -9.253 1.00 32.06 81 GLU A CA 1
ATOM 659 C C . GLU A 1 82 ? 18.032 41.030 -7.932 1.00 29.77 81 GLU A C 1
ATOM 660 O O . GLU A 1 82 ? 19.226 40.812 -7.814 1.00 30.40 81 GLU A O 1
ATOM 666 N N . ASP A 1 83 ? 17.276 41.506 -6.943 1.00 29.61 82 ASP A N 1
ATOM 667 C CA . ASP A 1 83 ? 17.771 41.607 -5.585 1.00 27.58 82 ASP A CA 1
ATOM 668 C C . ASP A 1 83 ? 17.693 40.243 -4.901 1.00 26.86 82 ASP A C 1
ATOM 669 O O . ASP A 1 83 ? 16.785 39.971 -4.096 1.00 24.35 82 ASP A O 1
ATOM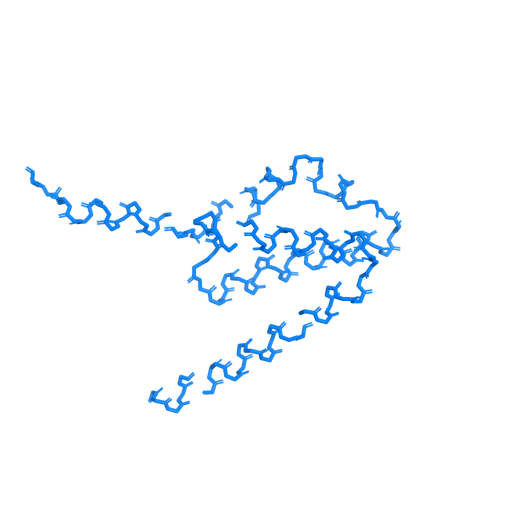 674 N N . VAL A 1 84 ? 18.677 39.403 -5.200 1.00 25.18 83 VAL A N 1
ATOM 675 C CA . VAL A 1 84 ? 18.717 38.039 -4.671 1.00 26.95 83 VAL A CA 1
ATOM 676 C C . VAL A 1 84 ? 18.894 37.993 -3.149 1.00 27.15 83 VAL A C 1
ATOM 677 O O . VAL A 1 84 ? 18.385 37.095 -2.470 1.00 28.90 83 VAL A O 1
ATOM 681 N N . ALA A 1 85 ? 19.618 38.971 -2.614 1.00 29.04 84 ALA A N 1
ATOM 682 C CA . ALA A 1 85 ? 19.833 39.079 -1.183 1.00 26.18 84 ALA A CA 1
ATOM 683 C C . ALA A 1 85 ? 18.509 39.306 -0.451 1.00 28.16 84 ALA A C 1
ATOM 684 O O . ALA A 1 85 ? 18.288 38.751 0.627 1.00 29.78 84 ALA A O 1
ATOM 686 N N . ALA A 1 86 ? 17.622 40.107 -1.040 1.00 29.53 85 ALA A N 1
ATOM 687 C CA . ALA A 1 86 ? 16.309 40.340 -0.449 1.00 29.27 85 ALA A CA 1
ATOM 688 C C . ALA A 1 86 ? 15.483 39.055 -0.437 1.00 31.08 85 ALA A C 1
ATOM 689 O O . ALA A 1 86 ? 14.750 38.798 0.511 1.00 30.36 85 ALA A O 1
ATOM 691 N N . PHE A 1 87 ? 15.605 38.251 -1.496 1.00 29.19 86 PHE A N 1
ATOM 692 C CA . PHE A 1 87 ? 14.978 36.938 -1.550 1.00 28.17 86 PHE A CA 1
ATOM 693 C C . PHE A 1 87 ? 15.475 36.063 -0.396 1.00 28.15 86 PHE A C 1
ATOM 694 O O . PHE A 1 87 ? 14.686 35.438 0.279 1.00 26.06 86 PHE A O 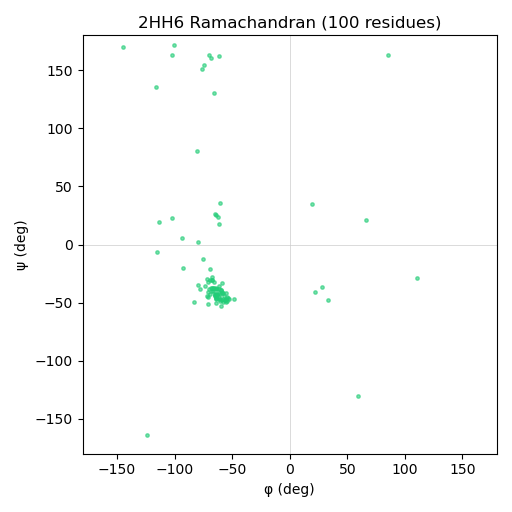1
ATOM 702 N N . CYS A 1 88 ? 16.782 36.011 -0.187 1.00 29.69 87 CYS A N 1
ATOM 703 C CA . CYS A 1 88 ? 17.341 35.218 0.912 1.00 31.99 87 CYS A CA 1
ATOM 704 C C . CYS A 1 88 ? 16.792 35.669 2.277 1.00 31.40 87 CYS A C 1
ATOM 705 O O . CYS A 1 88 ? 16.587 34.831 3.159 1.00 32.37 87 CYS A O 1
ATOM 708 N N . ASP A 1 89 ? 16.511 36.970 2.413 1.00 32.30 88 ASP A N 1
ATOM 709 C CA . ASP A 1 89 ? 15.901 37.548 3.624 1.00 34.77 88 ASP A CA 1
ATOM 710 C C . ASP A 1 89 ? 14.506 37.042 3.898 1.00 36.32 88 ASP A C 1
ATOM 711 O O . ASP A 1 89 ? 14.184 36.689 5.032 1.00 38.77 88 ASP A O 1
ATOM 716 N N . GLU A 1 90 ? 13.649 37.082 2.888 1.00 36.55 89 GLU A N 1
ATOM 717 C CA . GLU A 1 90 ? 12.303 36.536 3.034 1.00 38.77 89 GLU A CA 1
ATOM 718 C C . GLU A 1 90 ? 12.382 35.050 3.346 1.00 37.89 89 GLU A C 1
ATOM 719 O O . GLU A 1 90 ? 11.602 34.514 4.140 1.00 38.47 89 GLU A O 1
ATOM 725 N N . LEU A 1 91 ? 13.335 34.394 2.701 1.00 36.03 90 LEU A N 1
ATOM 726 C CA . LEU A 1 91 ? 13.534 32.974 2.868 1.00 36.21 90 LEU A CA 1
ATOM 727 C C . LEU A 1 91 ? 13.889 32.690 4.326 1.00 34.22 90 LEU A C 1
ATOM 728 O O . LEU A 1 91 ? 13.338 31.797 4.921 1.00 35.27 90 LEU A O 1
ATOM 741 N N . LYS A 1 93 ? 13.443 34.635 7.108 1.00 41.65 92 LYS A N 1
ATOM 742 C CA . LYS A 1 93 ? 12.857 35.551 8.092 1.00 45.62 92 LYS A CA 1
ATOM 743 C C . LYS A 1 93 ? 12.456 34.892 9.421 1.00 46.99 92 LYS A C 1
ATOM 744 O O . LYS A 1 93 ? 12.463 35.559 10.472 1.00 48.04 92 LYS A O 1
ATOM 748 N N . ASP A 1 94 ? 12.117 33.603 9.377 1.00 46.16 93 ASP A N 1
ATOM 749 C CA . ASP A 1 94 ? 11.695 32.875 10.576 1.00 46.91 93 ASP A CA 1
ATOM 750 C C . ASP A 1 94 ? 12.691 31.787 10.957 1.00 42.56 93 ASP A C 1
ATOM 751 O O . ASP A 1 94 ? 12.371 30.865 11.700 1.00 43.19 93 ASP A O 1
ATOM 756 N N . THR A 1 95 ? 13.905 31.907 10.446 1.00 39.17 94 THR A N 1
ATOM 757 C CA . THR A 1 95 ? 14.963 30.954 10.727 1.00 35.19 94 THR A CA 1
ATOM 758 C C . THR A 1 95 ? 16.062 31.684 11.484 1.00 33.84 94 THR A C 1
ATOM 759 O O . THR A 1 95 ? 16.449 32.803 11.130 1.00 33.30 94 THR A O 1
ATOM 763 N N . LYS A 1 96 ? 16.558 31.037 12.526 1.00 33.79 95 LYS A N 1
ATOM 764 C CA . LYS A 1 96 ? 17.623 31.581 13.342 1.00 34.29 95 LYS A CA 1
ATOM 765 C C . LYS A 1 96 ? 18.880 31.678 12.504 1.00 32.85 95 LYS A C 1
ATOM 766 O O . LYS A 1 96 ? 19.248 30.718 11.824 1.00 31.17 95 LYS A O 1
ATOM 771 N N . THR A 1 97 ? 19.506 32.855 12.548 1.00 31.90 96 THR A N 1
ATOM 772 C CA . THR A 1 97 ? 20.791 33.118 11.907 1.00 30.63 96 THR A CA 1
ATOM 773 C C . THR A 1 97 ? 21.900 33.104 12.943 1.00 31.49 96 THR A C 1
ATOM 774 O O . THR A 1 97 ? 21.647 33.224 14.153 1.00 33.06 96 THR A O 1
ATOM 778 N N . TRP A 1 98 ? 23.138 32.982 12.483 1.00 33.28 97 TRP A N 1
ATOM 779 C CA . TRP A 1 98 ? 24.282 33.120 13.390 1.00 33.87 97 TRP A CA 1
ATOM 780 C C . TRP A 1 98 ? 24.294 34.505 14.028 1.00 33.61 97 TRP A C 1
ATOM 781 O O . TRP A 1 98 ? 24.659 34.645 15.187 1.00 32.02 97 TRP A O 1
ATOM 800 N N . ASP A 1 100 ? 21.678 36.291 14.928 1.00 33.30 99 ASP A N 1
ATOM 801 C CA . ASP A 1 100 ? 20.743 36.112 16.042 1.00 33.73 99 ASP A CA 1
ATOM 802 C C . ASP A 1 100 ? 21.427 35.520 17.271 1.00 34.74 99 ASP A C 1
ATOM 803 O O . ASP A 1 100 ? 21.244 36.010 18.386 1.00 35.02 99 ASP A O 1
ATOM 808 N N . LYS A 1 101 ? 22.207 34.463 17.061 1.00 35.24 100 LYS A N 1
ATOM 809 C CA . LYS A 1 101 ? 22.960 33.834 18.140 1.00 34.99 100 LYS A CA 1
ATOM 810 C C . LYS A 1 101 ? 24.013 34.765 18.731 1.00 33.61 100 LYS A C 1
ATOM 811 O O . LYS A 1 101 ? 24.237 34.757 19.936 1.00 32.95 100 LYS A O 1
ATOM 817 N N . TYR A 1 102 ? 24.672 35.563 17.896 1.00 32.39 101 TYR A N 1
ATOM 818 C CA . TYR A 1 102 ? 25.705 36.469 18.410 1.00 30.79 101 TYR A CA 1
ATOM 819 C C . TYR A 1 102 ? 25.119 37.624 19.209 1.00 29.75 101 TYR A C 1
ATOM 820 O O . TYR A 1 102 ? 25.761 38.121 20.131 1.00 30.23 101 TYR A O 1
ATOM 829 N N . ARG A 1 103 ? 23.924 38.068 18.841 1.00 30.12 102 ARG A N 1
ATOM 830 C CA . ARG A 1 103 ? 23.206 39.089 19.612 1.00 32.81 102 ARG A CA 1
ATOM 831 C C . ARG A 1 103 ? 22.922 38.574 21.020 1.00 32.57 102 ARG A C 1
ATOM 832 O O . ARG A 1 103 ? 23.124 39.282 22.005 1.00 33.70 102 ARG A O 1
ATOM 840 N N . THR A 1 104 ? 22.463 37.331 21.103 1.00 31.99 103 THR A N 1
ATOM 841 C CA . THR A 1 104 ? 22.246 36.679 22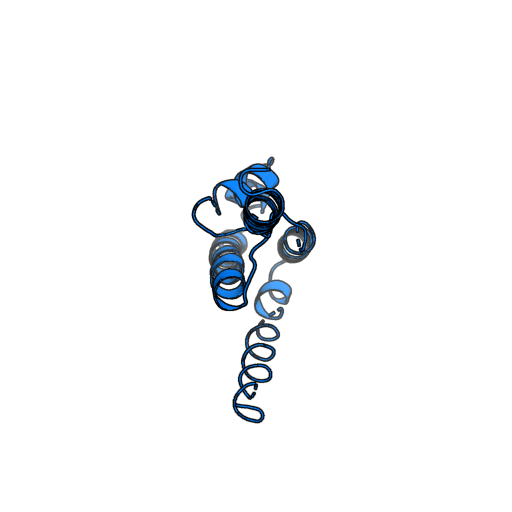.382 1.00 32.98 103 THR A CA 1
ATOM 842 C C . THR A 1 104 ? 23.543 36.569 23.174 1.00 31.55 103 THR A C 1
ATOM 843 O O . THR A 1 104 ? 23.572 36.912 24.347 1.00 32.89 103 THR A O 1
ATOM 847 N N . LYS A 1 105 ? 24.613 36.095 22.541 1.00 31.00 104 LYS A N 1
ATOM 848 C CA . LYS A 1 105 ? 25.909 35.995 23.224 1.00 30.69 104 LYS A CA 1
ATOM 849 C C . LYS A 1 105 ? 26.340 37.357 23.811 1.00 29.22 104 LYS A C 1
ATOM 850 O O . LYS A 1 105 ? 26.731 37.448 24.960 1.00 29.34 104 LYS A O 1
ATOM 854 N N . LEU A 1 106 ? 26.231 38.418 23.018 1.00 27.90 105 LEU A N 1
ATOM 855 C CA . LEU A 1 106 ? 26.603 39.758 23.466 1.00 26.95 105 LEU A CA 1
ATOM 856 C C . LEU A 1 106 ? 25.776 40.175 24.688 1.00 27.25 105 LEU A C 1
ATOM 857 O O . LEU A 1 106 ? 26.313 40.564 25.736 1.00 27.62 105 LEU A O 1
ATOM 862 N N . ASN A 1 107 ? 24.459 40.080 24.545 1.00 28.03 106 ASN A N 1
ATOM 863 C CA . ASN A 1 107 ? 23.538 40.464 25.614 1.00 27.86 106 ASN A CA 1
ATOM 864 C C . ASN A 1 107 ? 23.723 39.640 26.890 1.00 28.77 106 ASN A C 1
ATOM 865 O O . ASN A 1 107 ? 23.703 40.183 27.978 1.00 30.29 106 ASN A O 1
ATOM 870 N N . ASP A 1 108 ? 23.929 38.336 26.749 1.00 30.67 107 ASP A N 1
ATOM 871 C CA . ASP A 1 108 ? 24.175 37.470 27.905 1.00 31.92 107 ASP A CA 1
ATOM 872 C C . ASP A 1 108 ? 25.527 37.765 28.541 1.00 30.76 107 ASP A C 1
ATOM 873 O O . ASP A 1 108 ? 25.678 37.720 29.761 1.00 32.73 107 ASP A O 1
ATOM 878 N N . SER A 1 109 ? 26.517 38.057 27.716 1.00 28.53 108 SER A N 1
ATOM 879 C CA . SER A 1 109 ? 27.850 38.386 28.212 1.00 27.05 108 SER A CA 1
ATOM 880 C C . SER A 1 109 ? 27.851 39.616 29.101 1.00 25.32 108 SER A C 1
ATOM 881 O O . SER A 1 109 ? 28.441 39.625 30.172 1.00 28.26 108 SER A O 1
ATOM 884 N N . ILE A 1 110 ? 27.183 40.665 28.662 1.00 26.19 109 ILE A N 1
ATOM 885 C CA . ILE A 1 110 ? 27.180 41.917 29.399 1.00 24.67 109 ILE A CA 1
ATOM 886 C C . ILE A 1 110 ? 26.194 41.845 30.563 1.00 26.64 109 ILE A C 1
ATOM 887 O O . ILE A 1 110 ? 26.443 42.402 31.626 1.00 26.66 109 ILE A O 1
ATOM 892 N N . GLY A 1 111 ? 25.088 41.137 30.364 1.00 30.57 110 GLY A N 1
ATOM 893 C CA . GLY A 1 111 ? 24.120 40.926 31.434 1.00 34.63 110 GLY A CA 1
ATOM 894 C C . GLY A 1 111 ? 23.583 42.244 31.946 1.00 37.64 110 GLY A C 1
ATOM 895 O O . GLY A 1 111 ? 23.170 43.101 31.156 1.00 37.86 110 GLY A O 1
ATOM 896 N N . ARG A 1 112 ? 23.603 42.416 33.266 1.00 39.35 111 ARG A N 1
ATOM 897 C CA . ARG A 1 112 ? 23.151 43.655 33.884 1.00 41.63 111 ARG A CA 1
ATOM 898 C C . ARG A 1 112 ? 24.331 44.541 34.312 1.00 41.63 111 ARG A C 1
ATOM 899 O O . ARG A 1 112 ? 24.168 45.389 35.178 1.00 40.43 111 ARG A O 1
ATOM 903 N N . ASP A 1 113 ? 25.504 44.361 33.693 1.00 42.85 112 ASP A N 1
ATOM 904 C CA . ASP A 1 113 ? 26.713 45.164 34.027 1.00 43.33 112 ASP A CA 1
ATOM 905 C C . ASP A 1 113 ? 26.569 46.661 33.693 1.00 41.50 112 ASP A C 1
ATOM 906 O O . ASP A 1 113 ? 27.322 47.501 34.212 1.00 42.84 112 ASP A O 1
#